Protein AF-A0A7Y2NWQ0-F1 (afdb_monomer_lite)

Structure (mmCIF, N/CA/C/O backbone):
data_AF-A0A7Y2NWQ0-F1
#
_entry.id   AF-A0A7Y2NWQ0-F1
#
loop_
_atom_site.group_PDB
_atom_site.id
_atom_site.type_symbol
_atom_site.label_atom_id
_atom_site.label_alt_id
_atom_site.label_comp_id
_atom_site.label_asym_id
_atom_site.label_entity_id
_atom_site.label_seq_id
_atom_site.pdbx_PDB_ins_code
_atom_site.Cartn_x
_atom_site.Cartn_y
_atom_site.Cartn_z
_atom_site.occupancy
_atom_site.B_iso_or_equiv
_atom_site.auth_seq_id
_atom_site.auth_comp_id
_atom_site.auth_asym_id
_atom_site.auth_atom_id
_atom_site.pdbx_PDB_model_num
ATOM 1 N N . THR A 1 1 ? -2.474 -1.704 17.489 1.00 75.25 1 THR A N 1
ATOM 2 C CA . THR A 1 1 ? -1.505 -0.787 16.859 1.00 75.25 1 THR A CA 1
ATOM 3 C C . THR A 1 1 ? -1.665 -0.967 15.368 1.00 75.25 1 THR A C 1
ATOM 5 O O . THR A 1 1 ? -2.011 -2.072 14.959 1.00 75.25 1 THR A O 1
ATOM 8 N N . THR A 1 2 ? -1.484 0.079 14.571 1.00 86.94 2 THR A N 1
ATOM 9 C CA . THR A 1 2 ? -1.530 -0.060 13.111 1.00 86.94 2 THR A CA 1
ATOM 10 C C . THR A 1 2 ? -0.185 -0.583 12.620 1.00 86.94 2 THR A C 1
ATOM 12 O O . THR A 1 2 ? 0.858 -0.133 13.099 1.00 86.94 2 THR A O 1
ATOM 15 N N . ARG A 1 3 ? -0.202 -1.547 11.700 1.00 94.38 3 ARG A N 1
ATOM 16 C CA . ARG A 1 3 ? 0.994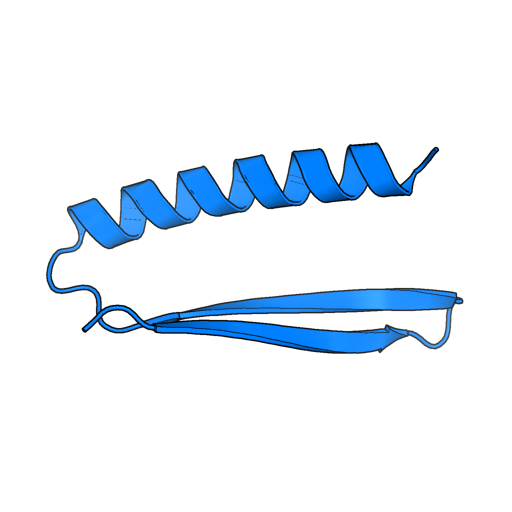 -2.108 11.066 1.00 94.38 3 ARG A CA 1
ATOM 17 C C . ARG A 1 3 ? 0.850 -2.005 9.558 1.00 94.38 3 ARG A C 1
ATOM 19 O O . ARG A 1 3 ? -0.137 -2.500 9.024 1.00 94.38 3 ARG A O 1
ATOM 26 N N . VAL A 1 4 ? 1.855 -1.419 8.916 1.00 95.81 4 VAL A N 1
ATOM 27 C CA . VAL A 1 4 ? 1.971 -1.293 7.460 1.00 95.81 4 VAL A CA 1
ATOM 28 C C . VAL A 1 4 ? 3.185 -2.097 7.010 1.00 95.81 4 VAL A C 1
ATOM 30 O O . VAL A 1 4 ? 4.288 -1.883 7.512 1.00 95.81 4 VAL A O 1
ATOM 33 N N . GLU A 1 5 ? 2.989 -3.024 6.081 1.00 97.81 5 GLU A N 1
ATOM 34 C CA . GLU A 1 5 ? 4.033 -3.897 5.551 1.00 97.81 5 GLU A CA 1
ATOM 35 C C . GLU A 1 5 ? 4.084 -3.807 4.025 1.00 97.81 5 GLU A C 1
ATOM 37 O O . GLU A 1 5 ? 3.058 -3.814 3.343 1.00 97.81 5 GLU A O 1
ATOM 42 N N . PHE A 1 6 ? 5.306 -3.748 3.494 1.00 97.69 6 PHE A N 1
ATOM 43 C CA . PHE A 1 6 ? 5.587 -3.727 2.063 1.00 97.69 6 PHE A CA 1
ATOM 44 C C . PHE A 1 6 ? 6.379 -4.975 1.692 1.00 97.69 6 PHE A C 1
ATOM 46 O O . PHE A 1 6 ? 7.438 -5.239 2.259 1.00 97.69 6 PHE A O 1
ATOM 53 N N . THR A 1 7 ? 5.891 -5.725 0.709 1.00 98.31 7 THR A N 1
ATOM 54 C CA . THR A 1 7 ? 6.612 -6.857 0.119 1.00 98.31 7 THR A CA 1
ATOM 55 C C . THR A 1 7 ? 6.890 -6.564 -1.348 1.00 98.31 7 THR A C 1
ATOM 57 O O . THR A 1 7 ? 5.966 -6.275 -2.107 1.00 98.31 7 THR A O 1
ATOM 60 N N . LEU A 1 8 ? 8.158 -6.651 -1.751 1.00 97.62 8 LEU A N 1
ATOM 61 C CA . LEU A 1 8 ? 8.593 -6.462 -3.134 1.00 97.62 8 LEU A CA 1
ATOM 62 C C . LEU A 1 8 ? 8.959 -7.811 -3.749 1.00 97.62 8 LEU A C 1
ATOM 64 O O . LEU A 1 8 ? 9.699 -8.594 -3.155 1.00 97.62 8 LEU A O 1
ATOM 68 N N . THR A 1 9 ? 8.455 -8.087 -4.945 1.00 98.00 9 THR A N 1
ATOM 69 C CA . THR A 1 9 ? 8.754 -9.317 -5.685 1.00 98.00 9 THR A CA 1
ATOM 70 C C . THR A 1 9 ? 9.180 -8.966 -7.108 1.00 98.00 9 THR A C 1
ATOM 72 O O . THR A 1 9 ? 8.411 -8.304 -7.812 1.00 98.00 9 THR A O 1
ATOM 75 N N . PRO A 1 10 ? 10.376 -9.389 -7.561 1.00 97.12 10 PRO A N 1
ATOM 76 C CA . PRO A 1 10 ? 10.789 -9.208 -8.948 1.00 97.12 10 PRO A CA 1
ATOM 77 C C . PRO A 1 10 ? 9.816 -9.902 -9.905 1.00 97.12 10 PRO A C 1
ATOM 79 O O . PRO A 1 10 ? 9.334 -11.000 -9.623 1.00 97.12 10 PRO A O 1
ATOM 82 N N . ARG A 1 11 ? 9.552 -9.287 -11.056 1.00 96.25 11 ARG A N 1
ATOM 83 C CA . ARG A 1 11 ? 8.773 -9.885 -12.140 1.00 96.25 11 ARG A CA 1
ATOM 84 C C . ARG A 1 11 ? 9.693 -10.353 -13.258 1.00 96.25 11 ARG A C 1
ATOM 86 O O . ARG A 1 11 ? 10.685 -9.703 -13.582 1.00 96.25 11 ARG A O 1
ATOM 93 N N . HIS A 1 12 ? 9.315 -11.456 -13.898 1.00 92.88 12 HIS A N 1
ATOM 94 C CA . HIS A 1 12 ? 10.065 -12.034 -15.017 1.00 92.88 12 HIS A CA 1
ATOM 95 C C . HIS A 1 12 ? 10.158 -11.114 -16.247 1.00 92.88 12 HIS A C 1
ATOM 97 O O . HIS A 1 12 ? 11.049 -11.300 -17.067 1.00 92.88 12 HIS A O 1
ATOM 103 N N . ASP A 1 13 ? 9.276 -10.119 -16.370 1.00 92.06 13 ASP A N 1
ATOM 104 C CA . ASP A 1 13 ? 9.248 -9.141 -17.464 1.00 92.06 13 ASP A CA 1
ATOM 105 C C . ASP A 1 13 ? 10.005 -7.834 -17.156 1.00 92.06 13 ASP A C 1
ATOM 107 O O . ASP A 1 13 ? 9.860 -6.855 -17.882 1.00 92.06 13 ASP A O 1
ATOM 111 N N . GLY A 1 14 ? 10.827 -7.810 -16.100 1.00 86.06 14 GLY A N 1
ATOM 112 C CA . GLY A 1 14 ? 11.693 -6.669 -15.778 1.00 86.06 14 GLY A CA 1
ATOM 113 C C . GLY A 1 14 ? 11.061 -5.604 -14.876 1.00 86.06 14 GLY A C 1
ATOM 114 O O . GLY A 1 14 ? 11.632 -4.527 -14.727 1.00 86.06 14 GLY A O 1
ATOM 115 N N . GLY A 1 15 ? 9.909 -5.888 -14.260 1.00 91.94 15 GLY A N 1
ATOM 116 C CA . GLY A 1 15 ? 9.271 -5.020 -13.262 1.00 91.94 15 GLY A CA 1
ATOM 117 C C . GLY A 1 15 ? 9.383 -5.530 -11.821 1.00 91.94 15 GLY A C 1
ATOM 118 O O . GLY A 1 15 ? 9.943 -6.591 -11.552 1.00 91.94 15 GLY A O 1
ATOM 119 N N . THR A 1 16 ? 8.761 -4.803 -10.892 1.00 95.44 16 THR A N 1
ATOM 120 C CA . THR A 1 16 ? 8.597 -5.212 -9.487 1.00 95.44 16 THR A CA 1
ATOM 121 C C . THR A 1 16 ? 7.119 -5.169 -9.124 1.00 95.44 16 THR A C 1
ATOM 123 O O . THR A 1 16 ? 6.448 -4.165 -9.354 1.00 95.44 16 THR A O 1
ATOM 126 N N . THR A 1 17 ? 6.603 -6.248 -8.541 1.00 96.12 17 THR A N 1
ATOM 127 C CA . THR A 1 17 ? 5.300 -6.241 -7.872 1.00 96.12 17 THR A CA 1
ATOM 128 C C . THR A 1 17 ? 5.496 -5.771 -6.436 1.00 96.12 17 THR A C 1
ATOM 130 O O . THR A 1 17 ? 6.293 -6.356 -5.704 1.00 96.12 17 THR A O 1
ATOM 133 N N . LEU A 1 18 ? 4.760 -4.738 -6.029 1.00 97.06 18 LEU A N 1
ATOM 134 C CA . LEU A 1 18 ? 4.669 -4.285 -4.644 1.00 97.06 18 LEU A CA 1
ATOM 135 C C . LEU A 1 18 ? 3.327 -4.739 -4.068 1.00 97.06 18 LEU A C 1
ATOM 137 O O . LEU A 1 18 ? 2.273 -4.420 -4.615 1.00 97.06 18 LEU A O 1
ATOM 141 N N . ARG A 1 19 ? 3.371 -5.476 -2.957 1.00 97.31 19 ARG A N 1
ATOM 142 C CA . ARG A 1 19 ? 2.205 -5.804 -2.136 1.00 97.31 19 ARG A CA 1
ATOM 143 C C . ARG A 1 19 ? 2.259 -4.975 -0.860 1.00 97.31 19 ARG A C 1
ATOM 145 O O . ARG A 1 19 ? 3.239 -5.055 -0.123 1.00 97.31 19 ARG A O 1
ATOM 152 N N . LEU A 1 20 ? 1.208 -4.199 -0.632 1.00 97.12 20 LEU A N 1
ATOM 153 C CA . LEU A 1 20 ? 0.994 -3.408 0.571 1.00 97.12 20 LEU A CA 1
ATOM 154 C C . LEU A 1 20 ? -0.067 -4.099 1.429 1.00 97.12 20 LEU A C 1
ATOM 156 O O . LEU A 1 20 ? -1.147 -4.421 0.933 1.00 97.12 20 LEU A O 1
ATOM 160 N N . GLU A 1 21 ? 0.226 -4.288 2.709 1.00 95.62 21 GLU A N 1
ATOM 161 C CA . GLU A 1 21 ? -0.738 -4.755 3.702 1.00 95.62 21 GLU A CA 1
ATOM 162 C C . GLU A 1 21 ? -0.757 -3.802 4.890 1.00 95.62 21 GLU A C 1
ATOM 164 O O . GLU A 1 21 ? 0.258 -3.604 5.555 1.00 95.62 21 GLU A O 1
ATOM 169 N N . GLU A 1 22 ? -1.926 -3.242 5.188 1.00 94.81 22 GLU A N 1
ATOM 170 C CA . GLU A 1 22 ? -2.153 -2.499 6.420 1.00 94.81 22 GLU A CA 1
ATOM 171 C C . GLU A 1 22 ? -3.148 -3.250 7.305 1.00 94.81 22 GLU A C 1
ATOM 173 O O . GLU A 1 22 ? -4.208 -3.693 6.861 1.00 94.81 22 GLU A O 1
ATOM 178 N N . THR A 1 23 ? -2.782 -3.435 8.571 1.00 93.06 23 THR A N 1
ATOM 179 C CA . THR A 1 23 ? -3.530 -4.231 9.548 1.00 93.06 23 THR A CA 1
ATOM 180 C C . THR A 1 23 ? -3.625 -3.510 10.889 1.00 93.06 23 THR A C 1
ATOM 182 O O . THR A 1 23 ? -2.861 -2.589 11.180 1.00 93.06 23 THR A O 1
ATOM 185 N N . GLY A 1 24 ? -4.561 -3.946 11.736 1.00 91.75 24 GLY A N 1
ATOM 186 C CA . GLY A 1 24 ? -4.743 -3.379 13.075 1.00 91.75 24 GLY A CA 1
ATOM 187 C C . GLY A 1 24 ? -5.697 -2.184 13.144 1.00 91.75 24 GLY A C 1
ATOM 188 O O . GLY A 1 24 ? -5.684 -1.462 14.144 1.00 91.75 24 GLY A O 1
ATOM 189 N N . PHE A 1 25 ? -6.536 -1.988 12.120 1.00 87.19 25 PHE A N 1
ATOM 190 C CA . PHE A 1 25 ? -7.629 -1.017 12.160 1.00 87.19 25 PHE A CA 1
ATOM 191 C C . PHE A 1 25 ? -8.615 -1.343 13.283 1.00 87.19 25 PHE A C 1
ATOM 193 O O . PHE A 1 25 ? -9.025 -2.489 13.462 1.00 87.19 25 PHE A O 1
ATOM 200 N N . THR A 1 26 ? -9.014 -0.315 14.025 1.00 87.69 26 THR A N 1
ATOM 201 C CA . THR A 1 26 ? -10.005 -0.415 15.106 1.00 87.69 26 THR A CA 1
ATOM 202 C C . THR A 1 26 ? -11.400 0.031 14.672 1.00 87.69 26 THR A C 1
ATOM 204 O O . THR A 1 26 ? -12.364 -0.213 15.392 1.00 87.69 26 THR A O 1
ATOM 207 N N . THR A 1 27 ? -11.516 0.683 13.509 1.00 88.56 27 THR A N 1
ATOM 208 C CA . THR A 1 27 ? -12.775 1.164 12.930 1.00 88.56 27 THR A CA 1
ATOM 209 C C . THR A 1 27 ? -12.768 1.010 11.408 1.00 88.56 27 THR A C 1
ATOM 211 O O . THR A 1 27 ? -11.718 1.079 10.765 1.00 88.56 27 THR A O 1
ATOM 214 N N . GLU A 1 28 ? -13.956 0.846 10.827 1.00 87.31 28 GLU A N 1
ATOM 215 C CA . GLU A 1 28 ? -14.152 0.775 9.373 1.00 87.31 28 GLU A CA 1
ATOM 216 C C . GLU A 1 28 ? -13.843 2.112 8.678 1.00 87.31 28 GLU A C 1
ATOM 218 O O . GLU A 1 28 ? -13.291 2.132 7.582 1.00 87.31 28 GLU A O 1
ATOM 223 N N . THR A 1 29 ? -14.103 3.245 9.340 1.00 88.06 29 THR A N 1
ATOM 224 C CA . THR A 1 29 ? -13.764 4.576 8.814 1.00 88.06 29 THR A CA 1
ATOM 225 C C . THR A 1 29 ? -12.268 4.714 8.537 1.00 88.06 29 THR A C 1
ATOM 227 O O . THR A 1 29 ? -11.890 5.192 7.468 1.00 88.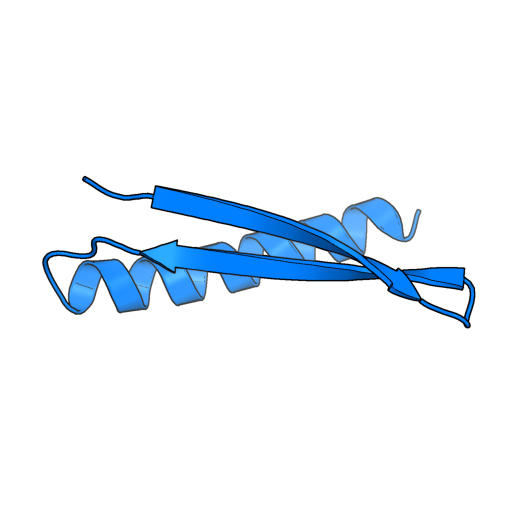06 29 THR A O 1
ATOM 230 N N . HIS A 1 30 ? -11.413 4.263 9.463 1.00 86.25 30 HIS A N 1
ATOM 231 C CA . HIS A 1 30 ? -9.963 4.295 9.264 1.00 86.25 30 HIS A CA 1
ATOM 232 C C . HIS A 1 30 ? -9.525 3.375 8.124 1.00 86.25 30 HIS A C 1
ATOM 234 O O . HIS A 1 30 ? -8.636 3.741 7.363 1.00 86.25 30 HIS A O 1
ATOM 240 N N . TYR A 1 31 ? -10.153 2.207 7.977 1.00 86.25 31 TYR A N 1
ATOM 241 C CA . TYR A 1 31 ? -9.880 1.320 6.849 1.00 86.25 31 TYR A CA 1
ATOM 242 C C . TYR A 1 31 ? -10.186 2.015 5.514 1.00 86.25 31 TYR A C 1
ATOM 244 O O . TYR A 1 31 ? -9.309 2.127 4.661 1.00 86.25 31 TYR A O 1
ATOM 252 N N . THR A 1 32 ? -11.392 2.563 5.357 1.00 88.00 32 THR A N 1
ATOM 253 C CA . THR A 1 32 ? -11.830 3.194 4.102 1.00 88.00 32 THR A CA 1
ATOM 254 C C . THR A 1 32 ? -10.981 4.410 3.729 1.00 88.00 32 THR A C 1
ATOM 256 O O . THR A 1 32 ? -10.613 4.575 2.565 1.00 88.00 32 THR A O 1
ATOM 259 N N . GLN A 1 33 ? -10.624 5.249 4.707 1.00 88.81 33 GLN A N 1
ATOM 260 C CA . GLN A 1 33 ? -9.745 6.400 4.477 1.00 88.81 33 GLN A CA 1
ATOM 261 C C . GLN A 1 33 ? -8.347 5.967 4.024 1.00 88.81 33 GLN A C 1
ATOM 263 O O . GLN A 1 33 ? -7.825 6.521 3.058 1.00 88.81 33 GLN A O 1
ATOM 268 N N . ASN A 1 34 ? -7.765 4.952 4.669 1.00 90.31 34 ASN A N 1
ATOM 269 C CA . ASN A 1 34 ? -6.431 4.477 4.313 1.00 90.31 34 ASN A CA 1
ATOM 270 C C . ASN A 1 34 ? -6.406 3.753 2.966 1.00 90.31 34 ASN A C 1
ATOM 272 O O . ASN A 1 34 ? -5.463 3.947 2.210 1.00 90.31 34 ASN A O 1
ATOM 276 N N . VAL A 1 35 ? -7.452 3.005 2.597 1.00 91.81 35 VAL A N 1
ATOM 277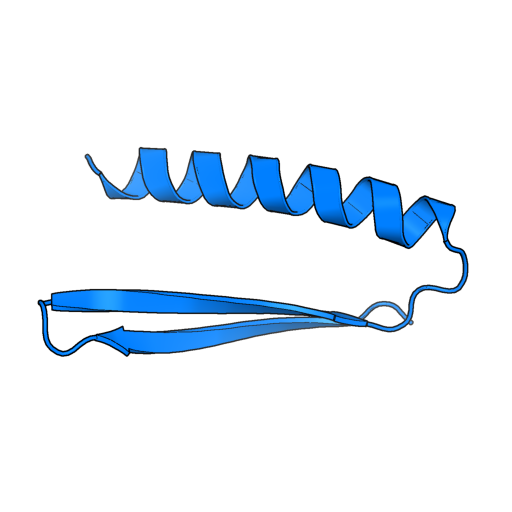 C CA . VAL A 1 35 ? -7.557 2.418 1.247 1.00 91.81 35 VAL A CA 1
ATOM 278 C C . VAL A 1 35 ? -7.493 3.509 0.175 1.00 91.81 35 VAL A C 1
ATOM 280 O O . VAL A 1 35 ? -6.712 3.393 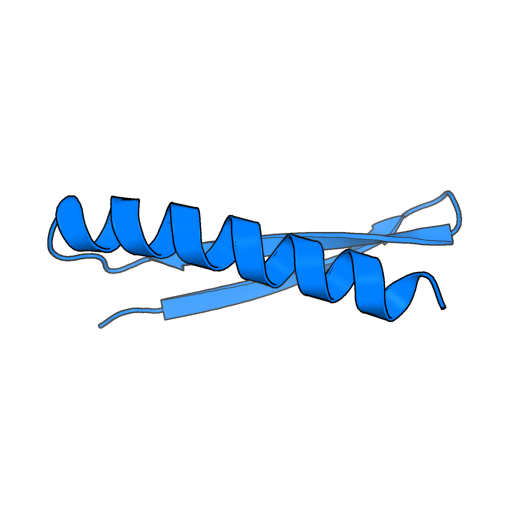-0.768 1.00 91.81 35 VAL A O 1
ATOM 283 N N . SER A 1 36 ? -8.265 4.590 0.335 1.00 91.25 36 SER A N 1
ATOM 284 C CA . SER A 1 36 ? -8.227 5.714 -0.608 1.00 91.25 36 SER A CA 1
ATOM 285 C C . SER A 1 36 ? -6.878 6.437 -0.602 1.00 91.25 36 SER A C 1
ATOM 287 O O . SER A 1 36 ? -6.426 6.871 -1.661 1.00 91.25 36 SER A O 1
ATOM 289 N N . GLY A 1 37 ? -6.254 6.589 0.569 1.00 94.81 37 GLY A N 1
ATOM 290 C CA . GLY A 1 37 ? -4.935 7.204 0.708 1.00 94.81 37 GLY A CA 1
ATOM 291 C C . GLY A 1 37 ? -3.864 6.400 -0.023 1.00 94.81 37 GLY A C 1
ATOM 292 O O . GLY A 1 37 ? -3.196 6.923 -0.907 1.00 94.81 37 GLY A O 1
ATOM 293 N N . TRP A 1 38 ? -3.764 5.099 0.251 1.00 96.19 38 TRP A N 1
ATOM 294 C CA . TRP A 1 38 ? -2.775 4.232 -0.386 1.00 96.19 38 TRP A CA 1
ATOM 295 C C . TRP A 1 38 ? -2.936 4.125 -1.896 1.00 96.19 38 TRP A C 1
ATOM 297 O O . TRP A 1 38 ? -1.943 4.095 -2.615 1.00 96.19 38 TRP A O 1
ATOM 307 N N . ASP A 1 39 ? -4.167 4.099 -2.398 1.00 95.50 39 ASP A N 1
ATOM 308 C CA . ASP A 1 39 ? -4.425 4.094 -3.837 1.00 95.50 39 ASP A CA 1
ATOM 309 C C . ASP A 1 39 ? -3.927 5.387 -4.519 1.00 95.50 39 ASP A C 1
ATOM 311 O O . ASP A 1 39 ? -3.422 5.355 -5.642 1.00 95.50 39 ASP A O 1
ATOM 315 N N . HIS A 1 40 ? -4.011 6.534 -3.838 1.00 96.69 40 HIS A N 1
ATOM 316 C CA . HIS A 1 40 ? -3.416 7.785 -4.311 1.00 96.69 40 HIS A CA 1
ATOM 317 C C . HIS A 1 40 ? -1.880 7.739 -4.281 1.00 96.69 40 HIS A C 1
ATOM 319 O O . HIS A 1 40 ? -1.255 7.914 -5.326 1.00 96.69 40 HIS A O 1
ATOM 325 N N . GLU A 1 41 ? -1.286 7.404 -3.135 1.00 97.00 41 GLU A N 1
ATOM 326 C CA . GLU A 1 41 ? 0.173 7.336 -2.942 1.00 97.00 41 GLU A CA 1
ATOM 327 C C . GLU A 1 41 ? 0.848 6.356 -3.920 1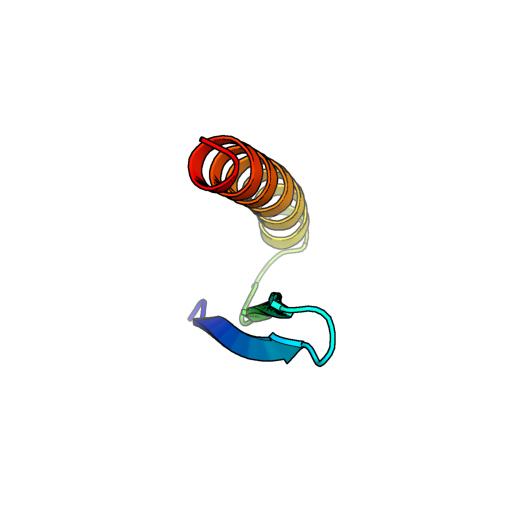.00 97.00 41 GLU A C 1
ATOM 329 O O . GLU A 1 41 ? 1.877 6.652 -4.529 1.00 97.00 41 GLU A O 1
ATOM 334 N N . LEU A 1 42 ? 0.248 5.180 -4.143 1.00 96.06 42 LEU A N 1
ATOM 335 C CA . LEU A 1 42 ? 0.785 4.185 -5.075 1.00 96.06 42 LEU A CA 1
ATOM 336 C C . LEU A 1 42 ? 0.715 4.658 -6.533 1.00 96.06 42 LEU A C 1
ATOM 338 O O . LEU A 1 42 ? 1.5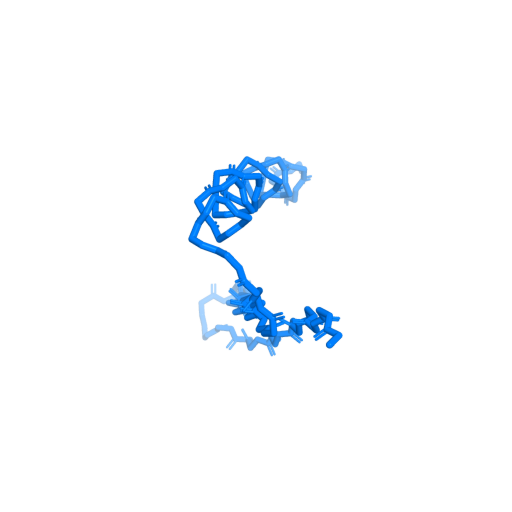95 4.316 -7.327 1.00 96.06 42 LEU A O 1
ATOM 342 N N . ARG A 1 43 ? -0.290 5.463 -6.903 1.00 95.81 43 ARG A N 1
ATOM 343 C CA . ARG A 1 43 ? -0.341 6.095 -8.230 1.00 95.81 43 ARG A CA 1
ATOM 344 C C . ARG A 1 43 ? 0.761 7.132 -8.401 1.00 95.81 43 ARG A C 1
ATOM 346 O O . ARG A 1 43 ? 1.400 7.138 -9.453 1.00 95.81 43 ARG A O 1
ATOM 353 N N . GLU A 1 44 ? 1.001 7.967 -7.393 1.00 96.44 44 GLU A N 1
ATOM 354 C CA . GLU A 1 44 ? 2.094 8.945 -7.424 1.00 96.44 44 GLU A CA 1
ATOM 355 C C . GLU A 1 44 ? 3.456 8.256 -7.532 1.00 96.44 44 GLU A C 1
ATOM 357 O O . GLU A 1 44 ? 4.273 8.633 -8.372 1.00 96.44 44 GLU A O 1
ATOM 362 N N . LEU A 1 45 ? 3.667 7.171 -6.780 1.00 95.06 45 LEU A N 1
ATOM 363 C CA . LEU A 1 45 ? 4.883 6.366 -6.869 1.00 95.06 45 LEU A CA 1
ATOM 364 C C . LEU A 1 45 ? 5.095 5.798 -8.279 1.00 95.06 45 LEU A C 1
ATOM 366 O O . LEU A 1 45 ? 6.192 5.884 -8.829 1.00 95.06 45 LEU A O 1
ATOM 370 N N . VAL A 1 46 ? 4.052 5.233 -8.894 1.00 94.38 46 VAL A N 1
ATOM 371 C CA . VAL A 1 46 ? 4.143 4.727 -10.272 1.00 94.38 46 VAL A CA 1
ATOM 372 C C . VAL A 1 46 ? 4.454 5.854 -11.257 1.00 94.38 46 VAL A C 1
ATOM 374 O O . VAL A 1 46 ? 5.222 5.631 -12.191 1.00 94.38 46 VAL A O 1
ATOM 377 N N . ALA A 1 47 ? 3.882 7.046 -11.073 1.00 95.44 47 ALA A N 1
ATOM 378 C CA . ALA A 1 47 ? 4.182 8.200 -11.916 1.00 95.44 47 ALA A CA 1
ATOM 379 C C . ALA A 1 47 ? 5.645 8.649 -11.764 1.00 95.44 47 ALA A C 1
ATOM 381 O O . ALA A 1 47 ? 6.315 8.877 -12.768 1.00 95.44 47 ALA A O 1
ATOM 382 N N . PHE A 1 48 ? 6.157 8.696 -10.532 1.00 95.06 48 PHE A N 1
ATOM 383 C CA . PHE A 1 48 ? 7.546 9.044 -10.229 1.00 95.06 48 PHE A CA 1
ATOM 384 C C . PHE A 1 48 ? 8.559 8.055 -10.830 1.00 95.06 48 PHE A C 1
ATOM 386 O O . PHE A 1 48 ? 9.598 8.466 -11.333 1.00 95.06 48 PHE A O 1
ATOM 393 N N . LEU A 1 49 ? 8.260 6.752 -10.816 1.00 91.88 49 LEU A N 1
ATOM 394 C CA . LEU A 1 49 ? 9.164 5.707 -11.323 1.00 91.88 49 LEU A CA 1
ATOM 395 C C . LEU A 1 49 ? 9.166 5.554 -12.854 1.00 91.88 49 LEU A C 1
ATOM 397 O O . LEU A 1 49 ? 9.988 4.812 -13.384 1.00 91.88 49 LEU A O 1
ATOM 401 N N . ARG A 1 50 ? 8.235 6.198 -13.566 1.00 84.38 50 ARG A N 1
ATOM 402 C CA . ARG A 1 50 ? 8.127 6.142 -15.037 1.00 84.38 50 ARG A CA 1
ATOM 403 C C . ARG A 1 50 ? 8.962 7.210 -15.761 1.00 84.38 50 ARG A C 1
ATOM 405 O O . ARG A 1 50 ? 8.826 7.326 -16.979 1.00 84.38 50 ARG A O 1
ATOM 412 N N . VAL A 1 51 ? 9.758 7.984 -15.020 1.00 54.50 51 VAL A N 1
ATOM 413 C CA . VAL A 1 51 ? 10.673 9.020 -15.534 1.00 54.50 51 VAL A CA 1
ATOM 414 C C . VAL A 1 51 ? 11.904 8.396 -16.183 1.00 54.50 51 VAL A C 1
ATOM 416 O O . VAL A 1 51 ? 12.447 7.428 -15.608 1.00 54.50 51 VAL A O 1
#

Sequence (51 aa):
TTRVEFTLTPRHDGGTTLRLEETGFTTETHYTQNVSGWDHELRELVAFLRV

Foldseek 3Di:
DKDWDWDWDADPVGDIDIDIDIDDDPDPVVVVVVVVVVVVVVVVVVVVVVD

Secondary structure (DSSP, 8-state):
--EEEEEEEE-TTS-EEEEEEEE--SSHHHHHHHHHHHHHHHHHHHHHHT-

Radius of gyration: 13.23 Å; chains: 1; bounding box: 26×21×34 Å

pLDDT: mean 92.1, std 7.05, range [54.5, 98.31]